Protein AF-A0A1F3BAG3-F1 (afdb_monomer)

Solvent-accessible surface area (backbone atoms only — not comparable to full-atom values): 5540 Å² total; per-residue (Å²): 136,79,55,48,59,52,47,18,53,51,50,31,51,53,38,44,73,71,71,32,56,49,33,50,31,28,30,32,34,58,51,96,93,41,78,39,85,38,37,26,24,35,34,52,79,96,51,81,43,59,36,23,88,78,50,99,52,60,58,66,58,92,48,52,48,83,74,39,59,80,43,87,66,39,59,61,60,45,70,78,43,63,88,74,63,84,85,76,90,74,87,81,131

pLDDT: mean 83.0, std 11.13, range [45.19, 96.88]

Mean predicted aligned error: 6.16 Å

Structure (mmCIF, N/CA/C/O backbone):
data_AF-A0A1F3BAG3-F1
#
_entry.id   AF-A0A1F3BAG3-F1
#
loop_
_atom_site.group_PDB
_atom_site.id
_atom_site.type_symbol
_atom_site.label_atom_id
_atom_site.label_alt_id
_atom_site.label_comp_id
_atom_site.label_asym_id
_atom_site.label_entity_id
_atom_site.label_seq_id
_atom_site.pdbx_PDB_ins_code
_atom_site.Cartn_x
_atom_site.Cartn_y
_atom_site.Cartn_z
_atom_site.occupancy
_atom_site.B_iso_or_equiv
_atom_site.auth_seq_id
_atom_site.auth_comp_id
_atom_site.auth_asym_id
_atom_site.auth_atom_id
_atom_site.pdbx_PDB_model_num
ATOM 1 N N . MET A 1 1 ? 0.508 16.300 -10.779 1.00 59.31 1 MET A N 1
ATOM 2 C CA . MET A 1 1 ? 0.676 14.861 -11.067 1.00 59.31 1 MET A CA 1
ATOM 3 C C . MET A 1 1 ? 1.198 14.223 -9.796 1.00 59.31 1 MET A C 1
ATOM 5 O O . MET A 1 1 ? 2.276 14.617 -9.372 1.00 59.31 1 MET A O 1
ATOM 9 N N . GLY A 1 2 ? 0.411 13.367 -9.145 1.00 74.00 2 GLY A N 1
ATOM 10 C CA . GLY A 1 2 ? 0.867 12.606 -7.977 1.00 74.00 2 GLY A CA 1
ATOM 11 C C . GLY A 1 2 ? 1.513 11.284 -8.397 1.00 74.00 2 GLY A C 1
ATOM 12 O O . GLY A 1 2 ? 1.240 10.791 -9.491 1.00 74.00 2 GLY A O 1
ATOM 13 N N . VAL A 1 3 ? 2.362 10.723 -7.542 1.00 85.12 3 VAL A N 1
ATOM 14 C CA . VAL A 1 3 ? 2.931 9.369 -7.667 1.00 85.12 3 VAL A CA 1
ATOM 15 C C . VAL A 1 3 ? 2.205 8.394 -6.736 1.00 85.12 3 VAL A C 1
ATOM 17 O O . VAL A 1 3 ? 1.371 8.814 -5.938 1.00 85.12 3 VAL A O 1
ATOM 20 N N . CYS A 1 4 ? 2.525 7.096 -6.791 1.00 85.69 4 CYS A N 1
ATOM 21 C CA . CYS A 1 4 ? 1.824 6.054 -6.024 1.00 85.69 4 CYS A CA 1
ATOM 22 C C . CYS A 1 4 ? 1.672 6.365 -4.526 1.00 85.69 4 CYS A C 1
ATOM 24 O O . CYS A 1 4 ? 0.616 6.157 -3.932 1.00 85.69 4 CYS A O 1
ATOM 26 N N . ARG A 1 5 ? 2.698 6.986 -3.936 1.00 85.88 5 ARG A N 1
ATOM 27 C CA . ARG A 1 5 ? 2.680 7.487 -2.559 1.00 85.88 5 ARG A CA 1
ATOM 28 C C . ARG A 1 5 ? 1.553 8.494 -2.298 1.00 85.88 5 ARG A C 1
ATOM 30 O O . ARG A 1 5 ? 0.911 8.400 -1.257 1.00 85.88 5 ARG A O 1
ATOM 37 N N . ASP A 1 6 ? 1.331 9.448 -3.197 1.00 89.56 6 ASP A N 1
ATOM 38 C CA . ASP A 1 6 ? 0.333 10.507 -3.014 1.00 89.56 6 ASP A CA 1
ATOM 39 C C . ASP A 1 6 ? -1.084 9.927 -3.034 1.00 89.56 6 ASP A C 1
ATOM 41 O O . ASP A 1 6 ? -1.896 10.241 -2.164 1.00 89.56 6 ASP A O 1
ATOM 45 N N . TYR A 1 7 ? -1.351 9.013 -3.973 1.00 90.00 7 TYR A N 1
ATOM 46 C CA . TYR A 1 7 ? -2.620 8.286 -4.049 1.00 90.00 7 TYR A CA 1
ATOM 47 C C . TYR A 1 7 ? -2.849 7.415 -2.811 1.00 90.00 7 TYR A C 1
ATOM 49 O O . TYR A 1 7 ? -3.931 7.463 -2.232 1.00 90.00 7 TYR A O 1
ATOM 57 N N . ALA A 1 8 ? -1.833 6.677 -2.353 1.00 90.25 8 ALA A N 1
ATOM 58 C CA . ALA A 1 8 ? -1.947 5.843 -1.159 1.00 90.25 8 ALA A CA 1
ATOM 59 C C . ALA A 1 8 ? -2.214 6.677 0.109 1.00 90.25 8 ALA A C 1
ATOM 61 O O . ALA A 1 8 ? -3.067 6.322 0.922 1.00 90.25 8 ALA A O 1
ATOM 62 N N . ILE A 1 9 ? -1.530 7.815 0.276 1.00 90.56 9 ILE A N 1
ATOM 63 C CA . ILE A 1 9 ? -1.762 8.723 1.410 1.00 90.56 9 ILE A CA 1
ATOM 64 C C . ILE A 1 9 ? -3.178 9.305 1.355 1.00 90.56 9 ILE A C 1
ATOM 66 O O . ILE A 1 9 ? -3.873 9.305 2.373 1.00 90.56 9 ILE A O 1
ATOM 70 N N . LEU A 1 10 ? -3.615 9.771 0.181 1.00 92.00 10 LEU A N 1
ATOM 71 C CA . LEU A 1 10 ? -4.953 10.326 -0.006 1.00 92.00 10 LEU A CA 1
ATOM 72 C C . LEU A 1 10 ? -6.036 9.281 0.288 1.00 92.00 10 LEU A C 1
ATOM 74 O O . LEU A 1 10 ? -6.961 9.554 1.051 1.00 92.00 10 LEU A O 1
ATOM 78 N N . PHE A 1 11 ? -5.895 8.071 -0.253 1.00 92.06 11 PHE A N 1
ATOM 79 C CA . PHE A 1 11 ? -6.834 6.978 -0.018 1.00 92.06 11 PHE A CA 1
ATOM 80 C C . PHE A 1 11 ? -6.891 6.598 1.465 1.00 92.06 11 PHE A C 1
ATOM 82 O O . PHE A 1 11 ? -7.975 6.501 2.039 1.00 92.06 11 PHE A O 1
ATOM 89 N N . ALA A 1 12 ? -5.738 6.446 2.125 1.00 92.19 12 ALA A N 1
ATOM 90 C CA . ALA A 1 12 ? -5.690 6.139 3.552 1.00 92.19 12 ALA A CA 1
ATOM 91 C C . ALA A 1 12 ? -6.354 7.238 4.399 1.00 92.19 12 ALA A C 1
ATOM 93 O O . ALA A 1 12 ? -7.034 6.927 5.378 1.00 92.19 12 ALA A O 1
ATOM 94 N N . ALA A 1 13 ? -6.187 8.513 4.032 1.00 93.88 13 ALA A N 1
ATOM 95 C CA . ALA A 1 13 ? -6.847 9.626 4.707 1.00 93.88 13 ALA A CA 1
ATOM 96 C C . ALA A 1 13 ? -8.375 9.576 4.541 1.00 93.88 13 ALA A C 1
ATOM 98 O O . ALA A 1 13 ? -9.095 9.736 5.526 1.00 93.88 13 ALA A O 1
ATOM 99 N N . LEU A 1 14 ? -8.867 9.291 3.331 1.00 94.81 14 LEU A N 1
ATOM 100 C CA . LEU A 1 14 ? -10.299 9.138 3.056 1.00 94.81 14 LEU A CA 1
ATOM 101 C C . LEU A 1 14 ? -10.903 7.949 3.815 1.00 94.81 14 LEU A C 1
ATOM 103 O O . LEU A 1 14 ? -11.928 8.105 4.475 1.00 94.81 14 LEU A O 1
ATOM 107 N N . ALA A 1 15 ? -10.241 6.789 3.794 1.00 94.25 15 ALA A N 1
ATOM 108 C CA . ALA A 1 15 ? -10.682 5.598 4.517 1.00 94.25 15 ALA A CA 1
ATOM 109 C C . ALA A 1 15 ? -10.777 5.854 6.031 1.00 94.25 15 ALA A C 1
ATOM 111 O O . ALA A 1 15 ? -11.802 5.566 6.650 1.00 94.25 15 ALA A O 1
ATOM 112 N N . ARG A 1 16 ? -9.750 6.485 6.618 1.00 94.81 16 ARG A N 1
ATOM 113 C CA . ARG A 1 16 ? -9.759 6.878 8.037 1.00 94.81 16 ARG A CA 1
ATOM 114 C C . ARG A 1 16 ? -10.864 7.888 8.345 1.00 94.81 16 ARG A C 1
ATOM 116 O O . ARG A 1 16 ? -11.511 7.766 9.380 1.00 94.81 16 ARG A O 1
ATOM 123 N N . GLY A 1 17 ? -11.113 8.844 7.448 1.00 96.88 17 GLY A N 1
ATOM 124 C CA . GLY A 1 17 ? -12.227 9.792 7.557 1.00 96.88 17 GLY A CA 1
ATOM 125 C C . GLY A 1 17 ? -13.603 9.117 7.529 1.00 96.88 17 GLY A C 1
ATOM 126 O O . GLY A 1 17 ? -14.523 9.580 8.196 1.00 96.88 17 GLY A O 1
ATOM 127 N N . ALA A 1 18 ? -13.725 7.986 6.831 1.00 96.38 18 ALA A N 1
ATOM 128 C CA . ALA A 1 18 ? -14.917 7.138 6.819 1.00 96.38 18 ALA A CA 1
ATOM 129 C C . ALA A 1 18 ? -15.003 6.163 8.015 1.00 96.38 18 ALA A C 1
ATOM 131 O O . ALA A 1 18 ? -15.902 5.327 8.062 1.00 96.38 18 ALA A O 1
ATOM 132 N N . GLY A 1 19 ? -14.079 6.242 8.981 1.00 96.06 19 GLY A N 1
ATOM 133 C CA . GLY A 1 19 ? -14.043 5.361 10.152 1.00 96.06 19 GLY A CA 1
ATOM 134 C C . GLY A 1 19 ? -13.434 3.980 9.894 1.00 96.06 19 GLY A C 1
ATOM 135 O O . GLY A 1 19 ? -13.497 3.116 10.766 1.00 96.06 19 GLY A O 1
ATOM 136 N N . ILE A 1 20 ? -12.824 3.761 8.726 1.00 96.06 20 ILE A N 1
ATOM 137 C CA . ILE A 1 20 ? -12.156 2.506 8.376 1.00 96.06 20 ILE A CA 1
ATOM 138 C C . ILE A 1 20 ? -10.682 2.613 8.788 1.00 96.06 20 ILE A C 1
ATOM 140 O O . ILE A 1 20 ? -9.965 3.480 8.274 1.00 96.06 20 ILE A O 1
ATOM 144 N N . PRO A 1 21 ? -10.175 1.747 9.686 1.00 95.00 21 PRO A N 1
ATOM 145 C CA . PRO A 1 21 ? -8.751 1.723 9.988 1.00 95.00 21 PRO A CA 1
ATOM 146 C C . PRO A 1 21 ? -7.962 1.390 8.719 1.00 95.00 21 PRO A C 1
ATOM 148 O O . PRO A 1 21 ? -8.222 0.381 8.069 1.00 95.00 21 PRO A O 1
ATOM 151 N N . ALA A 1 22 ? -7.003 2.240 8.361 1.00 93.19 22 ALA A N 1
ATOM 152 C CA . ALA A 1 22 ? -6.205 2.081 7.149 1.00 93.19 22 ALA A CA 1
ATOM 153 C C . ALA A 1 22 ? -4.729 2.373 7.417 1.00 93.19 22 ALA A C 1
ATOM 155 O O . ALA A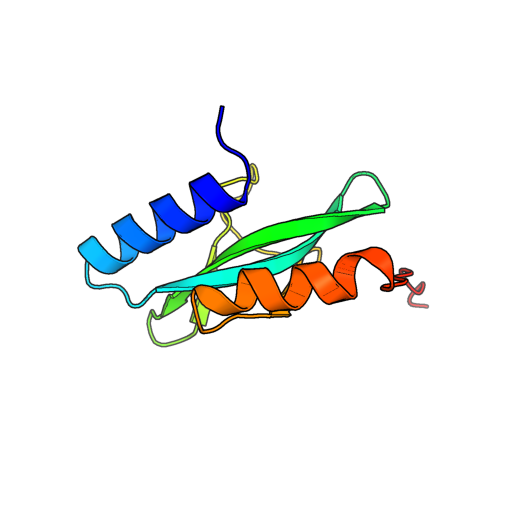 1 22 ? -4.403 3.268 8.205 1.00 93.19 22 ALA A O 1
ATOM 156 N N . THR A 1 23 ? -3.828 1.660 6.747 1.00 90.81 23 THR A N 1
ATOM 157 C CA . THR A 1 23 ? -2.378 1.866 6.837 1.00 90.81 23 THR A CA 1
ATOM 158 C C . THR A 1 23 ? -1.745 1.923 5.455 1.00 90.81 23 THR A C 1
ATOM 160 O O . THR A 1 23 ? -2.162 1.214 4.544 1.00 90.81 23 THR A O 1
ATOM 163 N N . VAL A 1 24 ? -0.749 2.796 5.295 1.00 90.25 24 VAL A N 1
ATOM 164 C CA . VAL A 1 24 ? 0.015 2.885 4.050 1.00 90.25 24 VAL A CA 1
ATOM 165 C C . VAL A 1 24 ? 1.071 1.793 4.070 1.00 90.25 24 VAL A C 1
ATOM 167 O O . VAL A 1 24 ? 1.796 1.617 5.052 1.00 90.25 24 VAL A O 1
ATOM 170 N N . VAL A 1 25 ? 1.158 1.070 2.965 1.00 90.00 25 VAL A N 1
ATOM 171 C CA . VAL A 1 25 ? 2.110 -0.009 2.754 1.00 90.00 25 VAL A CA 1
ATOM 172 C C . VAL A 1 25 ? 3.087 0.406 1.670 1.00 90.00 25 VAL A C 1
ATOM 174 O O . VAL A 1 25 ? 2.755 1.141 0.742 1.00 90.00 25 VAL A O 1
ATOM 177 N N . SER A 1 26 ? 4.331 -0.024 1.816 1.00 88.75 26 SER A N 1
ATOM 178 C CA . SER A 1 26 ? 5.384 0.192 0.836 1.00 88.75 26 SER A CA 1
ATOM 179 C C . SER A 1 26 ? 6.049 -1.141 0.506 1.00 88.75 26 SER A C 1
ATOM 181 O O . SER A 1 26 ? 6.301 -1.986 1.371 1.00 88.75 26 SER A O 1
ATOM 183 N N . GLY A 1 27 ? 6.328 -1.346 -0.769 1.00 89.06 27 GLY A N 1
ATOM 184 C CA . GLY A 1 27 ? 6.829 -2.612 -1.269 1.00 89.06 27 GLY A CA 1
ATOM 185 C C . GLY A 1 27 ? 7.310 -2.493 -2.698 1.00 89.06 27 GLY A C 1
ATOM 186 O O . GLY A 1 27 ? 7.795 -1.437 -3.114 1.00 89.06 27 GLY A O 1
ATOM 187 N N . VAL A 1 28 ? 7.183 -3.589 -3.433 1.00 89.56 28 VAL A N 1
ATOM 188 C CA . VAL A 1 28 ? 7.470 -3.620 -4.863 1.00 89.56 28 VAL A CA 1
ATOM 189 C C . VAL A 1 28 ? 6.296 -4.184 -5.642 1.00 89.56 28 VAL A C 1
ATOM 191 O O . VAL A 1 28 ? 5.605 -5.078 -5.162 1.00 89.56 28 VAL A O 1
ATOM 194 N N . LEU A 1 29 ? 6.108 -3.659 -6.843 1.00 90.00 29 LEU A N 1
ATOM 195 C CA . LEU A 1 29 ? 5.159 -4.129 -7.839 1.00 90.00 29 LEU A CA 1
ATOM 196 C C . LEU A 1 29 ? 5.940 -4.734 -9.003 1.00 90.00 29 LEU A C 1
ATOM 198 O O . LEU A 1 29 ? 6.861 -4.100 -9.525 1.00 90.00 29 LEU A O 1
ATOM 202 N N . TYR A 1 30 ? 5.583 -5.951 -9.401 1.00 88.31 30 TYR A N 1
ATOM 203 C CA . TYR A 1 30 ? 6.071 -6.553 -10.633 1.00 88.31 30 TYR A CA 1
ATOM 204 C C . TYR A 1 30 ? 5.206 -6.103 -11.814 1.00 88.31 30 TYR A C 1
ATOM 206 O O . TYR A 1 30 ? 4.066 -6.531 -11.955 1.00 88.31 30 TYR A O 1
ATOM 214 N N . THR A 1 31 ? 5.756 -5.248 -12.668 1.00 86.44 31 THR A N 1
ATOM 215 C CA . THR A 1 31 ? 5.122 -4.793 -13.914 1.00 86.44 31 THR A CA 1
ATOM 216 C C . THR A 1 31 ? 6.190 -4.639 -14.986 1.00 86.44 31 THR A C 1
ATOM 218 O O . THR A 1 31 ? 7.367 -4.493 -14.663 1.00 86.44 31 THR A O 1
ATOM 221 N N . ASP A 1 32 ? 5.814 -4.719 -16.262 1.00 85.62 32 ASP A N 1
ATOM 222 C CA . ASP A 1 32 ? 6.738 -4.524 -17.391 1.00 85.62 32 ASP A CA 1
ATOM 223 C C . ASP A 1 32 ? 8.026 -5.363 -17.277 1.00 85.62 32 ASP A C 1
ATOM 225 O O . ASP A 1 32 ? 9.131 -4.934 -17.609 1.00 85.62 32 ASP A O 1
ATOM 229 N N . ASN A 1 33 ? 7.872 -6.593 -16.777 1.00 84.69 33 ASN A N 1
ATOM 230 C CA . ASN A 1 33 ? 8.942 -7.569 -16.592 1.00 84.69 33 ASN A CA 1
ATOM 231 C C . ASN A 1 33 ? 10.048 -7.155 -15.590 1.00 84.69 33 ASN A C 1
ATOM 233 O O . ASN A 1 33 ? 11.143 -7.728 -15.609 1.00 84.69 33 ASN A O 1
ATOM 237 N N . ALA A 1 34 ? 9.766 -6.201 -14.695 1.00 85.00 34 ALA A N 1
ATOM 238 C CA . ALA A 1 34 ? 10.677 -5.724 -13.656 1.00 85.00 34 ALA A CA 1
ATOM 239 C C . ALA A 1 34 ? 9.951 -5.399 -12.333 1.00 85.00 34 ALA A C 1
ATOM 241 O O . ALA A 1 34 ? 8.735 -5.247 -12.278 1.00 85.00 34 ALA A O 1
ATOM 242 N N . PHE A 1 35 ? 10.710 -5.307 -11.236 1.00 87.38 35 PHE A N 1
ATOM 243 C CA . PHE A 1 35 ? 10.185 -4.894 -9.931 1.00 87.38 35 PHE A CA 1
ATOM 244 C C . PHE A 1 35 ? 10.427 -3.403 -9.708 1.00 87.38 35 PHE A C 1
ATOM 246 O O . PHE A 1 35 ? 11.575 -2.952 -9.721 1.00 87.38 35 PHE A O 1
ATOM 253 N N . TYR A 1 36 ? 9.360 -2.663 -9.430 1.00 86.62 36 TYR A N 1
ATOM 254 C CA . TYR A 1 36 ? 9.407 -1.235 -9.134 1.00 86.62 36 TYR A CA 1
ATOM 255 C C . TYR A 1 36 ? 8.962 -0.963 -7.709 1.00 86.62 36 TYR A C 1
ATOM 257 O O . TYR A 1 36 ? 8.093 -1.653 -7.186 1.00 86.62 36 TYR A O 1
ATOM 265 N N . TYR A 1 37 ? 9.541 0.059 -7.079 1.00 86.81 37 TYR A N 1
ATOM 266 C CA . TYR A 1 37 ? 9.032 0.546 -5.801 1.00 86.81 37 TYR A CA 1
ATOM 267 C C . TYR A 1 37 ? 7.568 0.958 -5.947 1.00 86.81 37 TYR A C 1
ATOM 269 O O . TYR A 1 37 ? 7.226 1.717 -6.855 1.00 86.81 37 TYR A O 1
ATOM 277 N N . HIS A 1 38 ? 6.737 0.507 -5.012 1.00 90.50 38 HIS A N 1
ATOM 278 C CA . HIS A 1 38 ? 5.315 0.797 -5.028 1.00 90.50 38 HIS A CA 1
ATOM 279 C C . HIS A 1 38 ? 4.745 1.041 -3.637 1.00 90.50 38 HIS A C 1
ATOM 281 O O . HIS A 1 38 ? 5.303 0.593 -2.631 1.00 90.50 38 HIS A O 1
ATOM 287 N N . ALA A 1 39 ? 3.629 1.764 -3.580 1.00 90.19 39 ALA A N 1
ATOM 288 C CA . ALA A 1 39 ? 2.916 2.051 -2.345 1.00 90.19 39 ALA A CA 1
ATOM 289 C C . ALA A 1 39 ? 1.405 1.941 -2.557 1.00 90.19 39 ALA A C 1
ATOM 291 O O . ALA A 1 39 ? 0.878 2.479 -3.525 1.00 90.19 39 ALA A O 1
ATOM 292 N N . TRP A 1 40 ? 0.733 1.282 -1.618 1.00 92.00 40 TRP A N 1
ATOM 293 C CA . TRP A 1 40 ? -0.710 1.030 -1.625 1.00 92.00 40 TRP A CA 1
ATOM 294 C C . TRP A 1 40 ? -1.264 1.123 -0.194 1.00 92.00 40 TRP A C 1
ATOM 296 O O . TRP A 1 40 ? -0.540 1.506 0.733 1.00 92.00 40 TRP A O 1
ATOM 306 N N . VAL A 1 41 ? -2.544 0.808 0.009 1.00 92.88 41 VAL A N 1
ATOM 307 C CA . VAL A 1 41 ? -3.206 0.895 1.319 1.00 92.88 41 VAL A CA 1
ATOM 308 C C . VAL A 1 41 ? -3.733 -0.464 1.750 1.00 92.88 41 VAL A C 1
ATOM 310 O O . VAL A 1 41 ? -4.250 -1.218 0.944 1.00 92.88 41 VAL A O 1
ATOM 313 N N . GLU A 1 42 ? -3.647 -0.777 3.037 1.00 93.38 42 GLU A N 1
ATOM 314 C CA . GLU A 1 42 ? -4.409 -1.872 3.639 1.00 93.38 42 GLU A CA 1
ATOM 315 C C . GLU A 1 42 ? -5.487 -1.300 4.556 1.00 93.38 42 GLU A C 1
ATOM 317 O O . GLU A 1 42 ? -5.192 -0.484 5.433 1.00 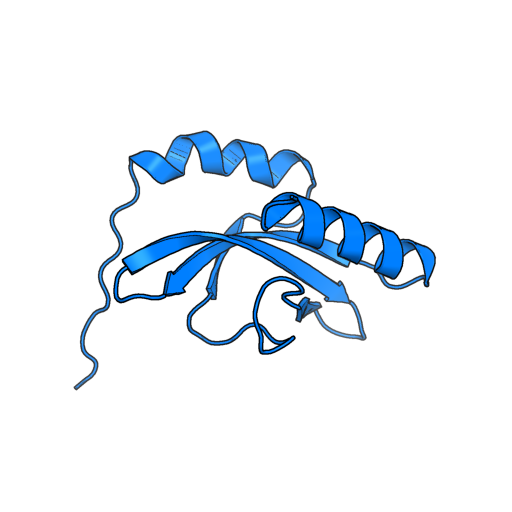93.38 42 GLU A O 1
ATOM 322 N N . CYS A 1 43 ? -6.730 -1.740 4.370 1.00 93.81 43 CYS A N 1
ATOM 323 C CA . CYS A 1 43 ? -7.883 -1.354 5.179 1.00 93.81 43 CYS A CA 1
ATOM 324 C C . CYS A 1 43 ? -8.371 -2.527 6.028 1.00 93.81 43 CYS A C 1
ATOM 326 O O . CYS A 1 43 ? -8.394 -3.668 5.572 1.00 93.81 43 CYS A O 1
ATOM 328 N N . TYR A 1 44 ? -8.794 -2.248 7.258 1.00 93.69 44 TYR A N 1
ATOM 329 C CA . TYR A 1 44 ? -9.328 -3.253 8.166 1.00 93.69 44 TYR A CA 1
ATOM 330 C C . TYR A 1 44 ? -10.857 -3.311 8.090 1.00 93.69 44 TYR A C 1
ATOM 332 O O . TYR A 1 44 ? -11.545 -2.392 8.531 1.00 93.69 44 TYR A O 1
ATOM 340 N N . VAL A 1 45 ? -11.383 -4.421 7.572 1.00 93.00 45 VAL A N 1
ATOM 341 C CA . VAL A 1 45 ? -12.829 -4.694 7.430 1.00 93.00 45 VAL A CA 1
ATOM 342 C C . VAL A 1 45 ? -13.216 -6.031 8.080 1.00 93.00 45 VAL A C 1
ATOM 344 O O . VAL A 1 45 ? -13.946 -6.839 7.518 1.00 93.00 45 VAL A O 1
ATOM 347 N N . GLY A 1 46 ? -12.653 -6.305 9.263 1.00 94.56 46 GLY A N 1
ATOM 348 C CA . GLY A 1 46 ? -12.675 -7.625 9.922 1.00 94.56 46 GLY A CA 1
ATOM 349 C C . GLY A 1 46 ? -11.444 -8.479 9.597 1.00 94.56 46 GLY A C 1
ATOM 350 O O . GLY A 1 46 ? -11.123 -9.418 10.318 1.00 94.56 46 GLY A O 1
ATOM 351 N N . GLN A 1 47 ? -10.717 -8.092 8.553 1.00 93.50 47 GLN A N 1
ATOM 352 C CA . GLN A 1 47 ? -9.369 -8.532 8.213 1.00 93.50 47 GLN A CA 1
ATOM 353 C C . GLN A 1 47 ? -8.661 -7.403 7.455 1.00 93.50 47 GLN A C 1
ATOM 355 O O . GLN A 1 47 ? -9.320 -6.474 6.980 1.00 93.50 47 GLN A O 1
ATOM 360 N N . TRP A 1 48 ? -7.335 -7.473 7.347 1.00 91.88 48 TRP A N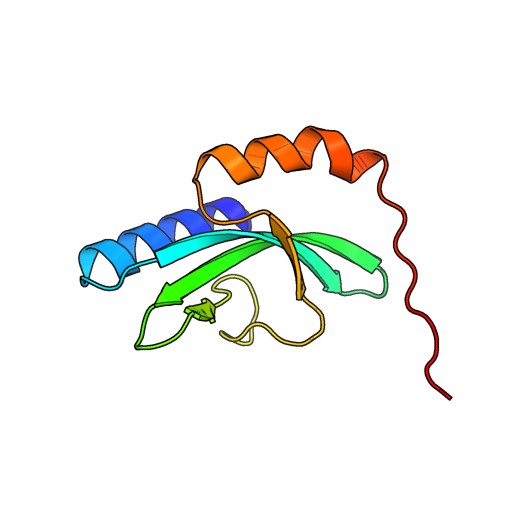 1
ATOM 361 C CA . TRP A 1 48 ? -6.563 -6.534 6.533 1.00 91.88 48 TRP A CA 1
ATOM 362 C C . TRP A 1 48 ? -6.717 -6.877 5.053 1.00 91.88 48 TRP A C 1
ATOM 364 O O . TRP A 1 48 ? -6.293 -7.945 4.620 1.00 91.88 48 TRP A O 1
ATOM 374 N N . VAL A 1 49 ? -7.324 -5.968 4.293 1.00 92.38 49 VAL A N 1
ATOM 375 C CA . VAL A 1 49 ? -7.541 -6.099 2.850 1.00 92.38 49 VAL A CA 1
ATOM 376 C C . VAL A 1 49 ? -6.714 -5.034 2.124 1.00 92.38 49 VAL A C 1
ATOM 378 O O . VAL A 1 49 ? -6.858 -3.850 2.445 1.00 92.38 49 VAL A O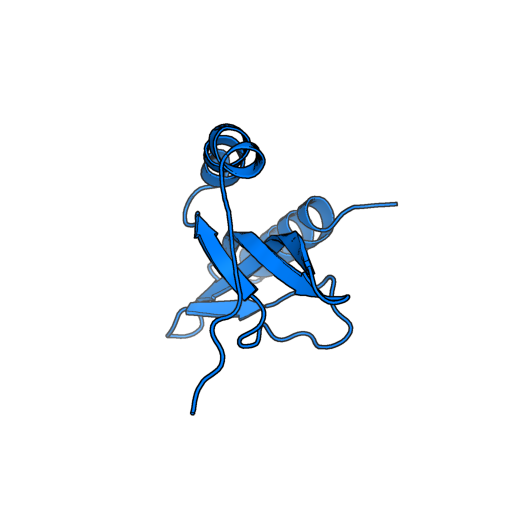 1
ATOM 381 N N . PRO A 1 50 ? -5.837 -5.423 1.183 1.00 92.06 50 PRO A N 1
ATOM 382 C CA . PRO A 1 50 ? -5.023 -4.486 0.422 1.00 92.06 50 PRO A CA 1
ATOM 383 C C . PRO A 1 50 ? -5.794 -3.892 -0.772 1.00 92.06 50 PRO A C 1
ATOM 385 O O . PRO A 1 50 ? -6.486 -4.602 -1.499 1.00 92.06 50 PRO A O 1
ATOM 388 N N . PHE A 1 51 ? -5.633 -2.588 -0.978 1.00 90.62 51 PHE A N 1
ATOM 389 C CA . PHE A 1 51 ? -6.244 -1.771 -2.023 1.00 90.62 51 PHE A CA 1
ATOM 390 C C . PHE A 1 51 ? -5.184 -0.898 -2.684 1.00 90.62 51 PHE A C 1
ATOM 392 O O . PHE A 1 51 ? -4.405 -0.231 -1.993 1.00 90.62 51 PHE A O 1
ATOM 399 N N . ASP A 1 52 ? -5.193 -0.858 -4.012 1.00 90.44 52 ASP A N 1
ATOM 400 C CA . ASP A 1 52 ? -4.284 -0.030 -4.792 1.00 90.44 52 ASP A CA 1
ATOM 401 C C . ASP A 1 52 ? -5.058 0.924 -5.706 1.00 90.44 52 ASP A C 1
ATOM 403 O O . ASP A 1 52 ? -5.574 0.543 -6.748 1.00 90.44 52 ASP A O 1
ATOM 407 N N . ALA A 1 53 ? -5.099 2.197 -5.313 1.00 84.81 53 ALA A N 1
ATOM 408 C CA . ALA A 1 53 ? -5.777 3.259 -6.053 1.00 84.81 53 ALA A CA 1
ATOM 409 C C . ALA A 1 53 ? -4.982 3.778 -7.270 1.00 84.81 53 ALA A C 1
ATOM 411 O O . ALA A 1 53 ? -5.379 4.769 -7.884 1.00 84.81 53 ALA A O 1
ATOM 412 N N . THR A 1 54 ? -3.823 3.187 -7.572 1.00 83.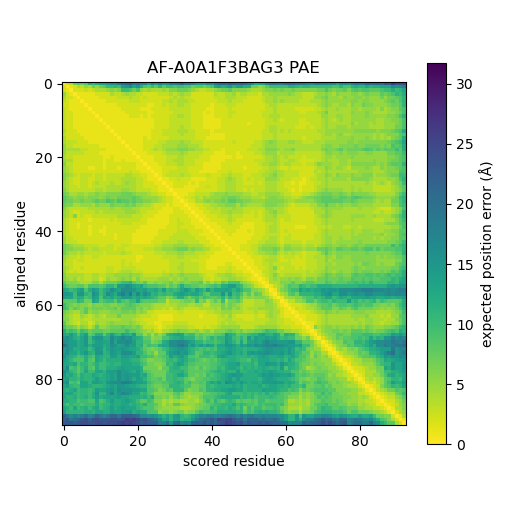44 54 THR A N 1
ATOM 413 C CA . THR A 1 54 ? -2.925 3.623 -8.655 1.00 83.44 54 THR A CA 1
ATOM 414 C C . THR A 1 54 ? -2.960 2.701 -9.867 1.00 83.44 54 THR A C 1
ATOM 416 O O . THR A 1 54 ? -2.563 3.118 -10.957 1.00 83.44 54 THR A O 1
ATOM 419 N N . MET A 1 55 ? -3.445 1.473 -9.685 1.00 80.12 55 MET A N 1
ATOM 420 C CA . MET A 1 55 ? -3.547 0.453 -10.721 1.00 80.12 55 MET A CA 1
ATOM 421 C C . MET A 1 55 ? -4.967 0.408 -11.307 1.00 80.12 55 MET A C 1
ATOM 423 O O . MET A 1 55 ? -5.926 0.789 -10.639 1.00 80.12 55 MET A O 1
ATOM 427 N N . PRO A 1 56 ? -5.134 -0.045 -12.566 1.00 68.25 56 PRO A N 1
ATOM 428 C CA . PRO A 1 56 ? -6.446 -0.126 -13.220 1.00 68.25 56 PRO A CA 1
ATOM 429 C C . PRO A 1 56 ? -7.385 -1.157 -12.578 1.00 68.25 56 PRO A C 1
ATOM 431 O O . PRO A 1 56 ? -8.593 -1.114 -12.800 1.00 68.25 56 PRO A O 1
ATOM 434 N N . THR A 1 57 ? -6.835 -2.091 -11.803 1.00 67.62 57 THR A N 1
ATOM 435 C CA . THR A 1 57 ? -7.587 -2.964 -10.907 1.00 67.62 57 THR A CA 1
ATOM 436 C C . THR A 1 57 ? -7.431 -2.435 -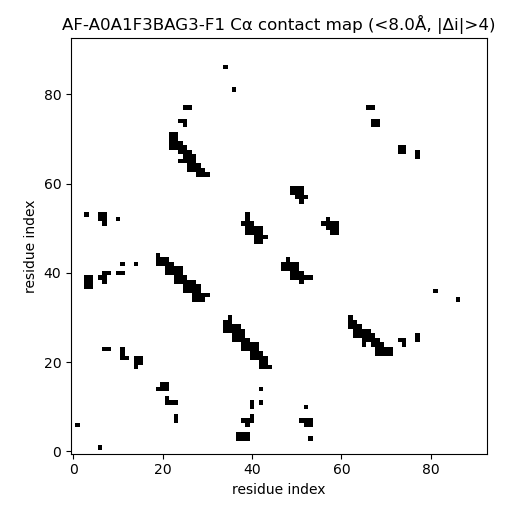9.488 1.00 67.62 57 THR A C 1
ATOM 438 O O . THR A 1 57 ? -6.309 -2.358 -8.999 1.00 67.62 57 THR A O 1
ATOM 441 N N . ASP A 1 58 ? -8.537 -2.144 -8.802 1.00 64.12 58 ASP A N 1
ATOM 442 C CA . ASP A 1 58 ? -8.522 -1.583 -7.437 1.00 64.12 58 ASP A CA 1
ATOM 443 C C . ASP A 1 58 ? -7.911 -2.530 -6.375 1.00 64.12 58 ASP A C 1
ATOM 445 O O . A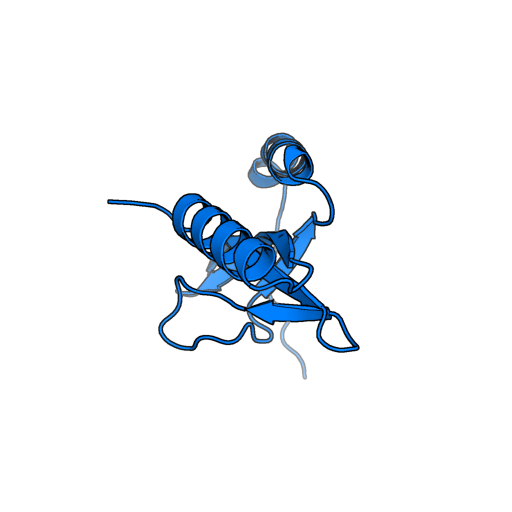SP A 1 58 ? -7.734 -2.161 -5.208 1.00 64.12 58 ASP A O 1
ATOM 449 N N . PHE A 1 59 ? -7.607 -3.774 -6.763 1.00 73.69 59 PHE A N 1
ATOM 450 C CA . PHE A 1 59 ? -7.117 -4.835 -5.893 1.00 73.69 59 PHE A CA 1
ATOM 451 C C . PHE A 1 59 ? -5.641 -5.141 -6.111 1.00 73.69 59 PHE A C 1
ATOM 453 O O . PHE A 1 59 ? -5.134 -5.171 -7.231 1.00 73.69 59 PHE A O 1
ATOM 460 N N . VAL A 1 60 ? -4.993 -5.460 -4.995 1.00 81.06 60 VAL A N 1
ATOM 461 C CA . VAL A 1 60 ? -3.623 -5.954 -4.939 1.00 81.06 60 VAL A CA 1
ATOM 462 C C . VAL A 1 60 ? -3.604 -7.463 -5.193 1.00 81.06 60 VAL A C 1
ATO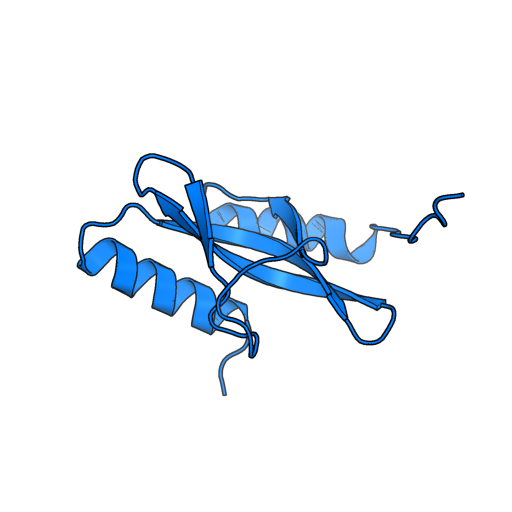M 464 O O . VAL A 1 60 ? -4.236 -8.232 -4.468 1.00 81.06 60 VAL A O 1
ATOM 467 N N . ASP A 1 61 ? -2.862 -7.883 -6.213 1.00 83.12 61 ASP A N 1
ATOM 468 C CA . ASP A 1 61 ? -2.669 -9.281 -6.600 1.00 83.12 61 ASP A CA 1
ATOM 469 C C . ASP A 1 61 ? -1.266 -9.805 -6.217 1.00 83.12 61 ASP A C 1
ATOM 471 O O . ASP A 1 61 ? -0.495 -9.153 -5.506 1.00 83.12 61 ASP A O 1
ATOM 475 N N . ALA A 1 62 ? -0.907 -10.994 -6.712 1.00 85.44 62 ALA A N 1
ATOM 476 C CA . ALA A 1 62 ? 0.387 -11.627 -6.446 1.00 85.44 62 ALA A CA 1
ATOM 477 C C . ALA A 1 62 ? 1.604 -10.846 -6.988 1.00 85.44 62 ALA A C 1
ATOM 479 O O . ALA A 1 62 ? 2.738 -11.182 -6.645 1.00 85.44 62 ALA A O 1
ATOM 480 N N . THR A 1 63 ? 1.403 -9.811 -7.812 1.00 86.38 63 THR A N 1
ATOM 481 C CA . THR A 1 63 ? 2.497 -8.968 -8.317 1.00 86.38 63 THR A CA 1
ATOM 482 C C . THR A 1 63 ? 3.004 -7.968 -7.276 1.00 86.38 63 THR A C 1
ATOM 484 O O . THR A 1 63 ? 4.086 -7.403 -7.446 1.00 86.38 63 THR A O 1
ATOM 487 N N . HIS A 1 64 ? 2.277 -7.781 -6.170 1.00 89.56 64 HIS A N 1
ATOM 488 C CA . HIS A 1 64 ? 2.651 -6.881 -5.087 1.00 89.56 64 HIS A CA 1
ATOM 489 C C . HIS A 1 64 ? 3.347 -7.633 -3.956 1.00 89.56 64 HIS A C 1
ATOM 491 O O . HIS A 1 64 ? 2.758 -8.457 -3.255 1.00 89.56 64 HIS A O 1
ATOM 497 N N . VAL A 1 65 ? 4.605 -7.290 -3.707 1.00 89.25 65 VAL A N 1
ATOM 498 C CA . VAL A 1 65 ? 5.375 -7.853 -2.599 1.00 89.25 65 VAL A CA 1
ATOM 499 C C . VAL A 1 65 ? 5.531 -6.793 -1.519 1.00 89.25 65 VAL A C 1
ATOM 501 O O . VAL A 1 65 ? 6.258 -5.807 -1.675 1.00 89.25 65 VAL A O 1
ATOM 504 N N . LYS A 1 66 ? 4.834 -6.999 -0.398 1.00 89.12 66 LYS A N 1
ATOM 505 C CA . LYS A 1 66 ? 4.931 -6.156 0.797 1.00 89.12 66 LYS A CA 1
ATOM 506 C C . LYS A 1 66 ? 6.322 -6.266 1.406 1.00 89.12 66 LYS A C 1
ATOM 508 O O . LYS A 1 66 ? 6.750 -7.354 1.777 1.00 89.12 66 LYS A O 1
ATOM 513 N N . LEU A 1 67 ? 6.999 -5.130 1.557 1.00 84.38 67 LEU A N 1
ATOM 514 C CA . LEU A 1 67 ? 8.301 -5.076 2.225 1.00 84.38 67 LEU A CA 1
ATOM 515 C C . LEU A 1 67 ? 8.208 -4.393 3.587 1.00 84.38 67 LEU A C 1
ATOM 517 O O . LEU A 1 67 ? 8.908 -4.785 4.517 1.00 84.38 67 LEU A O 1
ATOM 521 N N . ALA A 1 68 ? 7.345 -3.385 3.722 1.00 80.88 68 ALA A N 1
ATOM 522 C CA . ALA A 1 68 ? 7.123 -2.717 4.991 1.00 80.88 68 ALA A CA 1
ATOM 523 C C . ALA A 1 68 ? 5.730 -2.074 5.071 1.00 80.88 68 ALA A C 1
ATOM 525 O O . ALA A 1 68 ? 5.176 -1.613 4.077 1.00 80.88 68 ALA A O 1
ATOM 526 N N . GLY A 1 69 ? 5.154 -2.030 6.269 1.00 76.25 69 GLY A N 1
ATOM 527 C CA . GLY A 1 69 ? 3.867 -1.386 6.525 1.00 76.25 69 GLY A CA 1
ATOM 528 C C . GLY A 1 69 ? 3.590 -1.283 8.020 1.00 76.25 69 GLY A C 1
ATOM 529 O O . GLY A 1 69 ? 4.324 -1.854 8.825 1.00 76.25 69 GLY A O 1
ATOM 530 N N . GLY A 1 70 ? 2.528 -0.564 8.381 1.00 66.50 70 GLY A N 1
ATOM 531 C CA . GLY A 1 70 ? 2.071 -0.428 9.768 1.00 66.50 70 GLY A CA 1
ATOM 532 C C . GLY A 1 70 ? 2.232 0.977 10.348 1.00 66.50 70 GLY A C 1
ATOM 533 O O . GLY A 1 70 ? 1.350 1.404 11.085 1.00 66.50 70 GLY A O 1
ATOM 534 N N . ASP A 1 71 ? 3.267 1.727 9.961 1.00 64.06 71 ASP A N 1
ATOM 535 C CA . ASP A 1 71 ? 3.462 3.123 10.368 1.00 64.06 71 ASP A CA 1
ATOM 536 C C . ASP A 1 71 ? 3.796 4.026 9.162 1.00 64.06 71 ASP A C 1
ATOM 538 O O . ASP A 1 71 ? 4.408 3.610 8.178 1.00 64.06 71 ASP A O 1
ATOM 542 N N . ALA A 1 72 ? 3.406 5.299 9.232 1.00 57.22 72 ALA A N 1
ATOM 543 C CA . ALA A 1 72 ? 3.701 6.287 8.197 1.00 57.22 72 ALA A CA 1
ATOM 544 C C . ALA A 1 72 ? 5.215 6.481 8.007 1.00 57.22 72 ALA A C 1
ATOM 546 O O . ALA A 1 72 ? 5.663 6.786 6.904 1.00 57.22 72 ALA A O 1
ATOM 547 N N . THR A 1 73 ? 6.029 6.256 9.045 1.00 64.56 73 THR A N 1
ATOM 548 C CA . THR A 1 73 ? 7.492 6.341 8.918 1.00 64.56 73 THR A CA 1
ATOM 549 C C . THR A 1 73 ? 8.113 5.132 8.219 1.00 64.56 73 THR A C 1
ATOM 551 O O . THR A 1 73 ? 9.231 5.225 7.706 1.00 64.56 73 THR A O 1
ATOM 554 N N . THR A 1 74 ? 7.393 4.009 8.118 1.00 66.00 74 THR A N 1
ATOM 555 C CA . THR A 1 74 ? 7.922 2.764 7.545 1.00 66.00 74 THR A CA 1
ATOM 556 C C . THR A 1 74 ? 8.242 2.899 6.053 1.00 66.00 74 THR A C 1
ATOM 558 O O . THR A 1 74 ? 9.097 2.202 5.517 1.00 66.00 74 THR A O 1
ATOM 561 N N . MET A 1 75 ? 7.650 3.878 5.372 1.00 63.44 75 MET A N 1
ATOM 562 C CA . MET A 1 75 ? 8.030 4.216 4.003 1.00 63.44 75 MET A CA 1
ATOM 563 C C . MET A 1 75 ? 9.492 4.685 3.866 1.00 63.44 75 MET A C 1
ATOM 565 O O . MET A 1 75 ? 10.112 4.487 2.822 1.00 63.44 75 MET A O 1
ATOM 569 N N . TYR A 1 76 ? 10.049 5.318 4.905 1.00 65.69 76 TYR A N 1
ATOM 570 C CA . TYR A 1 76 ? 11.414 5.851 4.899 1.00 65.69 76 TYR A CA 1
ATOM 571 C C . TYR A 1 76 ? 12.455 4.777 5.209 1.00 65.69 76 TYR A C 1
ATOM 573 O O . TYR A 1 76 ? 13.605 4.902 4.788 1.00 65.69 76 TYR A O 1
ATOM 581 N N . SER A 1 77 ? 12.078 3.706 5.915 1.00 67.38 77 SER A N 1
ATOM 582 C CA . SER A 1 77 ? 13.007 2.607 6.189 1.00 67.38 77 SER A CA 1
ATOM 583 C C . SER A 1 77 ? 13.372 1.855 4.906 1.00 67.38 77 SER A C 1
ATOM 585 O O . SER A 1 77 ? 14.533 1.489 4.731 1.00 67.38 77 SER A O 1
ATOM 587 N N . LEU A 1 78 ? 12.435 1.726 3.960 1.00 70.62 78 LEU A N 1
ATOM 588 C CA . LEU A 1 78 ? 12.681 1.069 2.673 1.00 70.62 78 LEU A CA 1
ATOM 589 C C . LEU A 1 78 ? 13.581 1.859 1.726 1.00 70.62 78 LEU A C 1
ATOM 591 O O . LEU A 1 78 ? 14.298 1.244 0.937 1.00 70.62 78 LEU A O 1
ATOM 595 N N . ALA A 1 79 ? 13.639 3.188 1.845 1.00 67.25 79 ALA A N 1
ATOM 596 C CA . ALA A 1 79 ? 14.570 4.003 1.061 1.00 67.25 79 ALA A CA 1
ATOM 597 C C . ALA A 1 79 ? 16.035 3.554 1.242 1.00 67.25 79 ALA A C 1
ATOM 599 O O . ALA A 1 79 ? 16.836 3.670 0.318 1.00 67.25 79 ALA A O 1
ATOM 600 N N . LYS A 1 80 ? 16.379 2.980 2.405 1.00 67.31 80 LYS A N 1
ATOM 601 C CA . LYS A 1 80 ? 17.723 2.455 2.695 1.00 67.31 80 LYS A CA 1
ATOM 602 C C . LYS A 1 80 ? 18.025 1.112 2.021 1.00 67.31 80 LYS A C 1
ATOM 604 O O . LYS A 1 80 ? 19.191 0.742 1.934 1.00 67.31 80 LYS A O 1
ATOM 609 N N . VAL A 1 81 ? 17.003 0.372 1.586 1.00 71.12 81 VAL A N 1
ATOM 610 C CA . VAL A 1 81 ? 17.128 -1.035 1.157 1.00 71.12 81 VAL A CA 1
ATOM 611 C C . VAL A 1 81 ? 16.781 -1.228 -0.324 1.00 71.12 81 VAL A C 1
ATOM 613 O O . VAL A 1 81 ? 17.274 -2.154 -0.956 1.00 71.12 81 VAL A O 1
ATOM 616 N N . ILE A 1 82 ? 15.989 -0.329 -0.919 1.00 68.94 82 ILE A N 1
ATOM 617 C CA . ILE A 1 82 ? 15.575 -0.407 -2.333 1.00 68.94 82 ILE A CA 1
ATOM 618 C C . ILE A 1 82 ? 16.769 -0.526 -3.291 1.00 68.94 82 ILE A C 1
ATOM 620 O O . ILE A 1 82 ? 16.718 -1.321 -4.222 1.00 68.94 82 ILE A O 1
ATOM 624 N N . GLY A 1 83 ? 17.862 0.205 -3.050 1.00 69.06 83 GLY A N 1
ATOM 625 C CA . GLY A 1 83 ? 19.048 0.167 -3.917 1.00 69.06 83 GLY A CA 1
ATOM 626 C C . GLY A 1 83 ? 19.911 -1.095 -3.785 1.00 69.06 83 GLY A C 1
ATOM 627 O O . GLY A 1 83 ? 20.761 -1.342 -4.637 1.00 69.06 83 GLY A O 1
ATOM 628 N N . SER A 1 84 ? 19.721 -1.890 -2.729 1.00 75.31 84 SER A N 1
ATOM 629 C CA . SER A 1 84 ? 20.503 -3.104 -2.457 1.00 75.31 84 SER A CA 1
ATOM 630 C C . SER A 1 84 ? 19.715 -4.399 -2.676 1.00 75.31 84 SER A C 1
ATOM 632 O O . SER A 1 84 ? 20.313 -5.477 -2.732 1.00 75.31 84 SER A O 1
ATOM 634 N N . LEU A 1 85 ? 18.393 -4.311 -2.839 1.00 78.31 85 LEU A N 1
ATOM 635 C CA . LEU A 1 85 ? 17.521 -5.451 -3.101 1.00 78.31 85 LEU A CA 1
ATOM 636 C C . LEU A 1 85 ? 17.731 -6.006 -4.515 1.00 78.31 85 LEU A C 1
ATOM 638 O O . LEU A 1 85 ? 17.687 -5.285 -5.508 1.00 78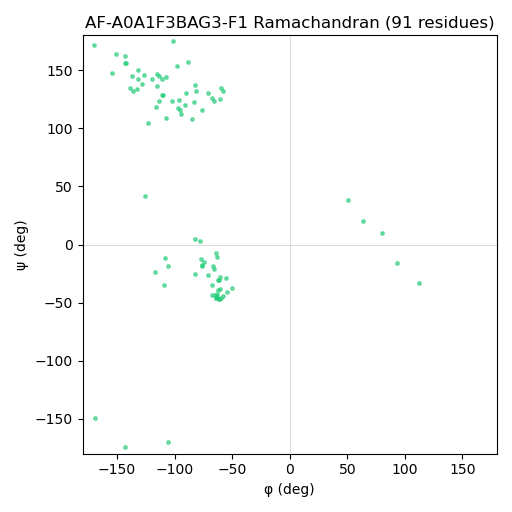.31 85 LEU A O 1
ATOM 642 N N . ARG A 1 86 ? 17.915 -7.327 -4.607 1.00 76.38 86 ARG A N 1
ATOM 643 C CA . ARG A 1 86 ? 17.880 -8.074 -5.870 1.00 76.38 86 ARG A CA 1
ATOM 644 C C . ARG A 1 86 ? 16.722 -9.055 -5.828 1.00 76.38 86 ARG A C 1
ATOM 646 O O . ARG A 1 86 ? 16.709 -9.956 -4.995 1.00 76.38 86 ARG A O 1
ATOM 653 N N . LEU A 1 87 ? 15.781 -8.886 -6.747 1.00 80.75 87 LEU A N 1
ATOM 654 C CA . LEU A 1 87 ? 14.604 -9.733 -6.889 1.00 80.75 87 LEU A CA 1
ATOM 655 C C . LEU A 1 87 ? 14.678 -10.457 -8.233 1.00 80.75 87 LEU A C 1
ATOM 657 O O . LEU A 1 87 ? 15.044 -9.863 -9.247 1.00 80.75 87 LEU A O 1
ATOM 661 N N . LYS A 1 88 ? 14.364 -11.752 -8.230 1.00 81.56 88 LYS A N 1
ATOM 662 C CA . LYS A 1 88 ? 14.224 -12.577 -9.432 1.00 81.56 88 LYS A CA 1
ATOM 663 C C . LYS A 1 88 ? 12.977 -13.430 -9.271 1.00 81.56 88 LYS A C 1
ATOM 665 O O . LYS A 1 88 ? 12.813 -14.059 -8.227 1.00 81.56 88 LYS A O 1
ATOM 670 N N . VAL A 1 89 ? 12.137 -13.459 -10.299 1.00 81.19 89 VAL A N 1
ATOM 671 C CA . VAL A 1 89 ? 11.072 -14.458 -10.395 1.00 81.19 89 VAL A CA 1
ATOM 672 C C . VAL A 1 89 ? 11.758 -15.809 -10.590 1.00 81.19 89 VAL A C 1
ATOM 674 O O . VAL A 1 89 ? 12.642 -15.933 -11.438 1.00 81.19 89 VAL A O 1
ATOM 677 N N . LYS A 1 90 ? 11.434 -16.786 -9.742 1.00 82.44 90 LYS A N 1
ATOM 678 C CA . LYS A 1 90 ? 11.812 -18.179 -9.979 1.00 82.44 90 LYS A CA 1
ATOM 679 C C . LYS A 1 90 ? 10.685 -18.825 -10.765 1.00 82.44 90 LYS A C 1
ATOM 681 O O . LYS A 1 90 ? 9.533 -18.700 -10.354 1.00 82.44 90 LYS A O 1
ATOM 686 N N . ASP A 1 91 ? 11.033 -19.503 -11.850 1.00 77.00 91 ASP A N 1
ATOM 687 C CA . ASP A 1 91 ? 10.086 -20.352 -12.560 1.00 77.00 91 ASP A CA 1
ATOM 688 C C . ASP A 1 91 ? 9.579 -21.438 -11.603 1.00 77.00 91 ASP A C 1
ATOM 690 O O . ASP A 1 91 ? 10.351 -22.021 -10.834 1.00 77.00 91 ASP A O 1
ATOM 694 N N . PHE A 1 92 ? 8.268 -21.648 -11.616 1.00 61.94 92 PHE A N 1
ATOM 695 C CA . PHE A 1 92 ? 7.628 -22.781 -10.966 1.00 61.94 92 PHE A CA 1
ATOM 696 C C . PHE A 1 92 ? 7.443 -23.861 -12.038 1.00 61.94 92 PHE A C 1
ATOM 698 O O . PHE A 1 92 ? 6.748 -23.615 -13.024 1.00 61.94 92 PHE A O 1
ATOM 705 N N . GLU A 1 93 ? 8.115 -25.005 -11.865 1.00 45.19 93 GLU A N 1
ATOM 706 C CA . GLU A 1 93 ? 7.778 -26.267 -12.554 1.00 45.19 93 GLU A CA 1
ATOM 707 C C . GLU A 1 93 ? 6.442 -26.825 -12.051 1.00 45.19 93 GLU A C 1
ATOM 709 O O . GLU A 1 93 ? 6.175 -26.715 -10.828 1.00 45.19 93 GLU A O 1
#

Radius of gyration: 13.59 Å; Cα contacts (8 Å, |Δi|>4): 145; chains: 1; bounding box: 35×41×28 Å

Nearest PDB structures (foldseek):
  1x48-assembly1_A  TM=3.351E-01  e=1.319E+00  Mus musculus
  9guw-assembly1_D  TM=5.037E-01  e=8.583E+00  Escherichia coli K-12
  7tpm-assembly1_A  TM=3.587E-01  e=6.740E+00  Borreliella burgdorferi

Secondary structure (DSSP, 8-state):
---HHHHHHHHHHHHHHTT--EEEEEEEEEETTEEEEEEEEEEESSSEEEE-TTSSSSB--TTEEEEEESSTTHHHHHHTTTTT----PPP--

Sequence (93 aa):
MGVCRDYAILFAALARGAGIPATVVSGVLYTDNAFYYHAWVECYVGQWVPFDATMPTDFVDATHVKLAGGDATTMYSLAKVIGSLRLKVKDFE

Foldseek 3Di:
DDDQVVQQVVVCVVCVVVVWHKKKFWFWFCDPNDTDTHIWMWTPPVHTATAGPPDPDRHDDPRTDTDDMDDPCRNVVCVVCVVPDDDDDDDDD